Protein AF-A0A6B3ERH0-F1 (afdb_monomer_lite)

Foldseek 3Di:
DQADEFADDPDDDPVNLVVSLVVVLVHRAAAYAALDQWDDDPVGTDGGRNVSQVVSCVSRVDHHHYCYPPDVNVVCVVCVVVVHDD

Structure (mmCIF, N/CA/C/O backbone):
data_AF-A0A6B3ERH0-F1
#
_entry.id   AF-A0A6B3ERH0-F1
#
loop_
_atom_site.group_PDB
_atom_site.id
_atom_site.type_symbol
_atom_site.label_atom_id
_atom_site.label_alt_id
_atom_site.label_comp_id
_atom_site.label_asym_id
_atom_site.label_entity_id
_atom_site.label_seq_id
_atom_site.pdbx_PDB_ins_code
_atom_site.Cartn_x
_atom_site.Cartn_y
_atom_site.Cartn_z
_atom_site.occupancy
_atom_site.B_iso_or_equiv
_atom_site.auth_seq_id
_atom_site.auth_comp_id
_atom_site.auth_asym_id
_atom_site.auth_atom_id
_atom_site.pdbx_PDB_model_num
ATOM 1 N N . PRO A 1 1 ? -13.779 -11.826 -0.807 1.00 84.56 1 PRO A N 1
ATOM 2 C CA . PRO A 1 1 ? -12.671 -11.798 -1.791 1.00 84.56 1 PRO A CA 1
ATOM 3 C C . PRO A 1 1 ? -11.396 -12.250 -1.088 1.00 84.56 1 PRO A C 1
ATOM 5 O O . PRO A 1 1 ? -11.243 -11.941 0.091 1.00 84.56 1 PRO A O 1
ATOM 8 N N . ASP A 1 2 ? -10.512 -12.954 -1.791 1.00 95.56 2 ASP A N 1
ATOM 9 C CA . ASP A 1 2 ? -9.344 -13.584 -1.156 1.00 95.56 2 ASP A CA 1
ATOM 10 C C . ASP A 1 2 ? -8.139 -12.641 -1.043 1.00 95.56 2 ASP A C 1
ATOM 12 O O . ASP A 1 2 ? -7.234 -12.863 -0.239 1.00 95.56 2 ASP A O 1
ATOM 16 N N . PHE A 1 3 ? -8.137 -11.561 -1.830 1.00 97.56 3 PHE A N 1
ATOM 17 C CA . PHE A 1 3 ? -7.026 -10.621 -1.932 1.00 97.56 3 PHE A CA 1
ATOM 18 C C . PHE A 1 3 ? -7.496 -9.170 -1.969 1.00 97.56 3 PHE A C 1
ATOM 20 O O . PHE A 1 3 ? -8.562 -8.846 -2.500 1.00 97.56 3 PHE A O 1
ATOM 27 N N . VAL A 1 4 ? -6.633 -8.299 -1.457 1.00 98.19 4 VAL A N 1
ATOM 28 C CA . VAL A 1 4 ? -6.638 -6.856 -1.690 1.00 98.19 4 VAL A CA 1
ATOM 29 C C . VAL A 1 4 ? -5.306 -6.510 -2.344 1.00 98.19 4 VAL A C 1
ATOM 31 O O . VAL A 1 4 ? -4.250 -6.738 -1.755 1.00 98.19 4 VAL A O 1
ATOM 34 N N . VAL A 1 5 ? -5.362 -5.977 -3.566 1.00 97.19 5 VAL A N 1
ATOM 35 C CA . VAL A 1 5 ? -4.184 -5.550 -4.327 1.00 97.19 5 VAL A CA 1
ATOM 36 C C . VAL A 1 5 ? -4.169 -4.030 -4.376 1.00 97.19 5 VAL A C 1
ATOM 38 O O . VAL A 1 5 ? -5.066 -3.412 -4.949 1.00 97.19 5 VAL A O 1
ATOM 41 N N . LEU A 1 6 ? -3.157 -3.437 -3.754 1.00 96.88 6 LEU A N 1
ATOM 42 C CA . LEU A 1 6 ? -2.902 -2.007 -3.771 1.00 96.88 6 LEU A CA 1
ATOM 43 C C . LEU A 1 6 ? -1.902 -1.684 -4.882 1.00 96.88 6 LEU A C 1
ATOM 45 O O . LEU A 1 6 ? -0.783 -2.200 -4.882 1.00 96.88 6 LEU A O 1
ATOM 49 N N . GLY A 1 7 ? -2.306 -0.809 -5.794 1.00 94.12 7 GLY A N 1
ATOM 50 C CA . GLY A 1 7 ? -1.443 -0.250 -6.824 1.00 94.12 7 GLY A CA 1
ATOM 51 C C . GLY A 1 7 ? -1.559 1.264 -6.885 1.00 94.12 7 GLY A C 1
ATOM 52 O O . GLY A 1 7 ? -2.426 1.858 -6.243 1.00 94.12 7 GLY A O 1
ATOM 53 N N . GLU A 1 8 ? -0.682 1.873 -7.673 1.00 87.19 8 GLU A N 1
ATOM 54 C CA . GLU A 1 8 ? -0.652 3.318 -7.851 1.00 87.19 8 GLU A CA 1
ATOM 55 C C . GLU A 1 8 ? -1.920 3.818 -8.560 1.00 87.19 8 GLU A C 1
ATOM 57 O O . GLU A 1 8 ? -2.354 3.282 -9.581 1.00 87.19 8 GLU A O 1
ATOM 62 N N . THR A 1 9 ? -2.524 4.869 -8.012 1.00 82.94 9 THR A N 1
ATOM 63 C CA . THR A 1 9 ? -3.664 5.572 -8.604 1.00 82.94 9 THR A CA 1
ATO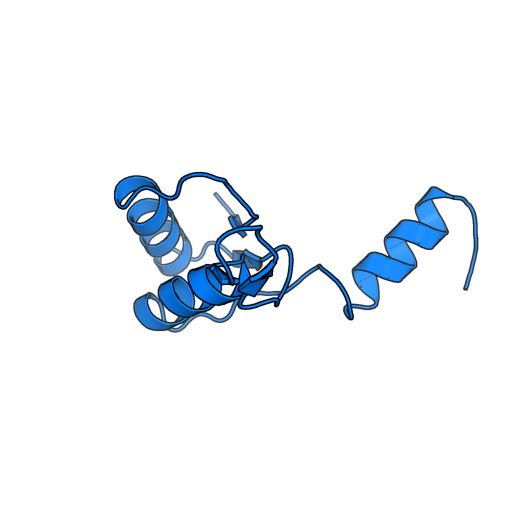M 64 C C . THR A 1 9 ? -3.490 7.068 -8.400 1.00 82.94 9 THR A C 1
ATOM 66 O O . THR A 1 9 ? -2.845 7.514 -7.454 1.00 82.94 9 THR A O 1
ATOM 69 N N . ARG A 1 10 ? -4.101 7.861 -9.283 1.00 76.56 10 ARG A N 1
ATOM 70 C CA . ARG A 1 10 ? -4.115 9.325 -9.168 1.00 76.56 10 ARG A CA 1
ATOM 71 C C . ARG A 1 10 ? -4.996 9.812 -8.021 1.00 76.56 10 ARG A C 1
ATOM 73 O O . ARG A 1 10 ? -4.796 10.915 -7.527 1.00 76.56 10 ARG A O 1
ATOM 80 N N . THR A 1 11 ? -5.981 9.011 -7.617 1.00 85.12 11 THR A N 1
ATOM 81 C CA . THR A 1 11 ? -6.956 9.385 -6.591 1.00 85.12 11 THR A CA 1
ATOM 82 C C . THR A 1 11 ? -7.213 8.220 -5.651 1.00 85.12 11 THR A C 1
ATOM 84 O O . THR A 1 11 ? -7.733 7.182 -6.067 1.00 85.12 11 THR A O 1
ATOM 87 N N . TYR A 1 12 ? -6.914 8.428 -4.372 1.00 85.31 12 TYR A N 1
ATOM 88 C CA . TYR A 1 12 ? -7.382 7.574 -3.289 1.00 85.31 12 TYR A CA 1
ATOM 89 C C . TYR A 1 12 ? -8.604 8.216 -2.644 1.00 85.31 12 TYR A C 1
ATOM 91 O O . TYR A 1 12 ? -8.590 9.405 -2.332 1.00 85.31 12 TYR A O 1
ATOM 99 N N . SER A 1 13 ? -9.654 7.428 -2.424 1.00 91.88 13 SER A N 1
ATOM 100 C CA . SER A 1 13 ? -10.806 7.863 -1.642 1.00 91.88 13 SER A CA 1
ATOM 101 C C . SER A 1 13 ? -10.781 7.216 -0.263 1.00 91.88 13 SER A C 1
ATOM 103 O O . SER A 1 13 ? -10.358 6.069 -0.093 1.00 91.88 13 SER A O 1
ATOM 105 N N . PHE A 1 14 ? -11.281 7.949 0.731 1.00 94.69 14 PHE A N 1
ATOM 106 C CA . PHE A 1 14 ? -11.465 7.420 2.080 1.00 94.69 14 PHE A CA 1
ATOM 107 C C . PHE A 1 14 ? -12.333 6.150 2.079 1.00 94.69 14 PHE A C 1
ATOM 109 O O . PHE A 1 14 ? -12.062 5.205 2.819 1.00 94.69 14 PHE A O 1
ATOM 116 N N . GLU A 1 15 ? -13.334 6.089 1.198 1.00 96.94 15 GLU A N 1
ATOM 117 C CA . GLU A 1 15 ? -14.195 4.921 1.018 1.00 96.94 15 GLU A CA 1
ATOM 118 C C . G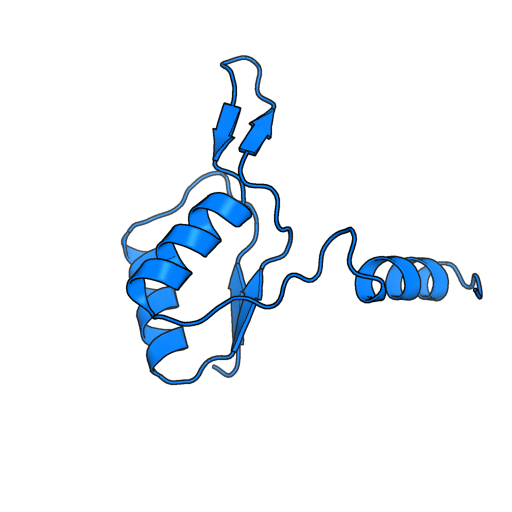LU A 1 15 ? -13.410 3.692 0.535 1.00 96.94 15 GLU A C 1
ATOM 120 O O . GLU A 1 15 ? -13.519 2.618 1.133 1.00 96.94 15 GLU A O 1
ATOM 125 N N . ALA A 1 16 ? -12.572 3.844 -0.497 1.00 95.44 16 ALA A N 1
ATOM 126 C CA . ALA A 1 16 ? -11.767 2.749 -1.033 1.00 95.44 16 ALA A CA 1
ATOM 127 C C . ALA A 1 16 ? -10.764 2.224 0.006 1.00 95.44 16 ALA A C 1
ATOM 129 O O . ALA A 1 16 ? -10.642 1.010 0.186 1.00 95.44 16 ALA A O 1
ATOM 130 N N . LEU A 1 17 ? -10.109 3.127 0.742 1.00 96.75 17 LEU A N 1
ATOM 131 C CA . LEU A 1 17 ? -9.190 2.769 1.827 1.00 96.75 17 LEU A CA 1
ATOM 132 C C . LEU A 1 17 ? -9.919 2.041 2.962 1.00 96.75 17 LEU A C 1
ATOM 134 O O . LEU A 1 17 ? -9.474 0.985 3.408 1.00 96.75 17 LEU A O 1
ATOM 138 N N . THR A 1 18 ? -11.079 2.546 3.384 1.00 98.19 18 THR A N 1
ATOM 139 C CA . THR A 1 18 ? -11.901 1.907 4.424 1.00 98.19 18 THR A CA 1
ATOM 140 C C . THR A 1 18 ? -12.346 0.509 4.001 1.00 98.19 18 THR A C 1
ATOM 142 O O . THR A 1 18 ? -12.308 -0.432 4.798 1.00 98.19 18 THR A O 1
ATOM 145 N N . ARG A 1 19 ? -12.746 0.344 2.735 1.00 97.94 19 ARG A N 1
ATOM 146 C CA . ARG A 1 19 ? -13.102 -0.962 2.177 1.00 97.94 19 ARG A CA 1
ATOM 147 C C . ARG A 1 19 ? -11.905 -1.910 2.188 1.00 97.94 19 ARG A C 1
ATOM 149 O O . ARG A 1 19 ? -12.059 -3.042 2.637 1.00 97.94 19 ARG A O 1
ATOM 156 N N . ALA A 1 20 ? -10.731 -1.458 1.748 1.00 98.00 20 ALA A N 1
ATOM 157 C CA . ALA A 1 20 ? -9.505 -2.255 1.772 1.00 98.00 20 ALA A CA 1
ATOM 158 C C . ALA A 1 20 ? -9.159 -2.726 3.195 1.00 98.00 20 ALA A C 1
ATOM 160 O O . ALA A 1 20 ? -8.978 -3.923 3.410 1.00 98.00 20 ALA A O 1
ATOM 161 N N . ILE A 1 21 ? -9.172 -1.817 4.176 1.00 98.56 21 ILE A N 1
ATOM 162 C CA . ILE A 1 21 ? -8.908 -2.116 5.595 1.00 98.56 21 ILE A CA 1
ATOM 163 C C . ILE A 1 21 ? -9.867 -3.190 6.124 1.00 98.56 21 ILE A C 1
ATOM 165 O O . ILE A 1 21 ? -9.432 -4.172 6.723 1.00 98.56 21 ILE A O 1
ATOM 169 N N . ARG A 1 22 ? -11.175 -3.045 5.872 1.00 98.62 22 ARG A N 1
ATOM 170 C CA . ARG A 1 22 ? -12.185 -4.022 6.317 1.00 98.62 22 ARG A CA 1
ATOM 171 C C . ARG A 1 22 ? -11.985 -5.390 5.676 1.00 98.62 22 ARG A C 1
ATOM 173 O O . ARG A 1 22 ? -12.088 -6.400 6.362 1.00 98.62 22 ARG A O 1
ATOM 180 N N . LEU A 1 23 ? -11.686 -5.432 4.379 1.00 98.75 23 LEU A N 1
ATOM 181 C CA . LEU A 1 23 ? -11.4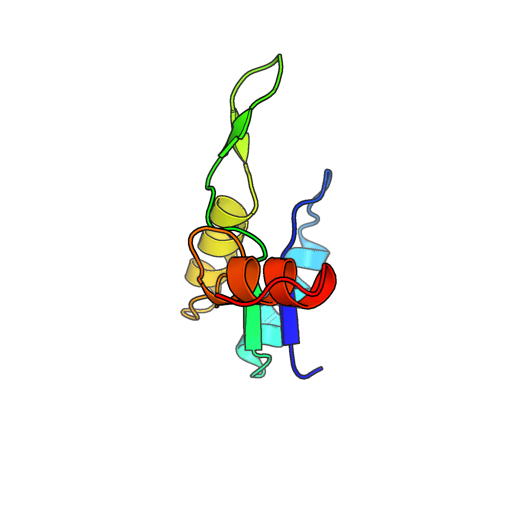28 -6.690 3.679 1.00 98.75 23 LEU A CA 1
ATOM 182 C C . LEU A 1 23 ? -10.185 -7.400 4.230 1.00 98.75 23 LEU A C 1
ATOM 184 O O . LEU A 1 23 ? -10.232 -8.609 4.441 1.00 98.75 23 LEU A O 1
ATOM 188 N N . ILE A 1 24 ? -9.115 -6.656 4.516 1.00 98.69 24 ILE A N 1
ATOM 189 C CA . ILE A 1 24 ? -7.885 -7.196 5.112 1.00 98.69 24 ILE A CA 1
ATOM 190 C C . ILE A 1 24 ? -8.150 -7.732 6.524 1.00 98.69 24 ILE A C 1
ATOM 192 O O . ILE A 1 24 ? -7.754 -8.852 6.840 1.00 98.69 24 ILE A O 1
ATOM 196 N N . ASN A 1 25 ? -8.883 -6.988 7.357 1.00 98.56 25 ASN A N 1
ATOM 197 C CA . ASN A 1 25 ? -9.265 -7.451 8.696 1.00 98.56 25 ASN A CA 1
ATOM 198 C C . ASN A 1 25 ? -10.161 -8.700 8.652 1.00 98.56 25 ASN A C 1
ATOM 200 O O . ASN A 1 25 ? -10.068 -9.547 9.536 1.00 98.56 25 ASN A O 1
ATOM 204 N N . ASN A 1 26 ? -10.964 -8.853 7.595 1.00 98.50 26 ASN A N 1
ATOM 205 C CA . ASN A 1 26 ? -11.776 -10.046 7.341 1.00 98.50 26 ASN A CA 1
ATOM 206 C C . ASN A 1 26 ? -10.985 -11.212 6.714 1.00 98.50 26 ASN A C 1
ATOM 208 O O . ASN A 1 26 ? -11.586 -12.206 6.309 1.00 98.50 26 ASN A O 1
ATOM 212 N N . GLY A 1 27 ? -9.657 -11.111 6.619 1.00 98.06 27 GLY A N 1
ATOM 213 C CA . GLY A 1 27 ? -8.779 -12.204 6.198 1.00 98.06 27 GLY A CA 1
ATOM 214 C C . GLY A 1 27 ? -8.315 -12.157 4.743 1.00 98.06 27 GLY A C 1
ATOM 215 O O . GLY A 1 27 ? -7.594 -13.060 4.322 1.00 98.06 27 GLY A O 1
ATOM 216 N N . ALA A 1 28 ? -8.668 -11.124 3.968 1.00 98.62 28 ALA A N 1
ATOM 217 C CA . ALA A 1 28 ? -8.119 -10.972 2.623 1.00 98.62 28 ALA A CA 1
ATOM 218 C C . ALA A 1 28 ? -6.600 -10.739 2.682 1.00 98.62 28 ALA A C 1
ATOM 220 O O . ALA A 1 28 ? -6.103 -9.923 3.464 1.00 98.62 28 ALA A O 1
ATOM 221 N N . ARG A 1 29 ? -5.849 -11.427 1.818 1.00 98.31 29 ARG A N 1
ATOM 222 C CA . ARG A 1 29 ? -4.393 -11.275 1.725 1.00 98.31 29 ARG A CA 1
ATOM 223 C C . ARG A 1 29 ? -4.041 -9.909 1.143 1.00 98.31 29 ARG A C 1
ATOM 225 O O . ARG A 1 29 ? -4.544 -9.537 0.082 1.00 98.31 29 ARG A O 1
ATOM 232 N N . PHE A 1 30 ? -3.152 -9.190 1.819 1.00 98.44 30 PHE A N 1
ATOM 233 C CA . PHE A 1 30 ? -2.735 -7.850 1.423 1.00 98.44 30 PHE A CA 1
ATOM 234 C C . PHE A 1 30 ? -1.504 -7.899 0.509 1.00 98.44 30 PHE A C 1
ATOM 236 O O . PHE A 1 30 ? -0.460 -8.436 0.880 1.00 98.44 30 PHE A O 1
ATOM 243 N N . ILE A 1 31 ? -1.630 -7.350 -0.697 1.00 97.94 31 ILE A N 1
ATOM 244 C CA . ILE A 1 31 ? -0.575 -7.277 -1.710 1.00 97.94 31 ILE A CA 1
ATOM 245 C C . ILE A 1 31 ? -0.393 -5.819 -2.125 1.00 97.94 31 ILE A C 1
ATOM 247 O O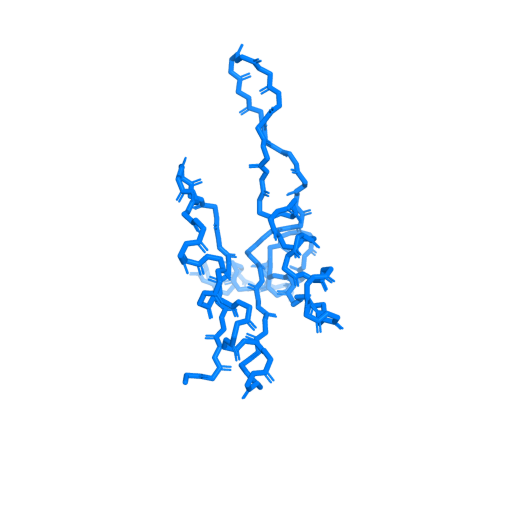 . ILE A 1 31 ? -1.377 -5.111 -2.334 1.00 97.94 31 ILE A O 1
ATOM 251 N N . ALA A 1 32 ? 0.854 -5.393 -2.311 1.00 97.00 32 ALA A N 1
ATOM 252 C CA . ALA A 1 32 ? 1.188 -4.082 -2.859 1.00 97.00 32 ALA A CA 1
ATOM 253 C C . ALA A 1 32 ? 2.109 -4.219 -4.082 1.00 97.00 32 ALA A C 1
ATOM 255 O O . ALA A 1 32 ? 3.007 -5.066 -4.118 1.00 97.00 32 ALA A O 1
ATOM 256 N N . THR A 1 33 ? 1.890 -3.406 -5.115 1.00 95.31 33 THR A N 1
ATOM 257 C CA . THR A 1 33 ? 2.618 -3.548 -6.389 1.00 95.31 33 THR A CA 1
ATOM 258 C C . THR A 1 33 ? 4.070 -3.101 -6.313 1.00 95.31 33 THR A C 1
ATOM 260 O O . THR A 1 33 ? 4.893 -3.652 -7.033 1.00 95.31 33 THR A O 1
ATOM 263 N N . ASN A 1 34 ? 4.413 -2.141 -5.455 1.00 93.94 34 ASN A N 1
ATOM 264 C CA . ASN A 1 34 ? 5.779 -1.648 -5.275 1.00 93.94 34 ASN A CA 1
ATOM 265 C C . ASN A 1 34 ? 5.977 -1.050 -3.868 1.00 93.94 34 ASN A C 1
ATOM 267 O O . ASN A 1 34 ? 5.009 -0.552 -3.287 1.00 93.94 34 ASN A O 1
ATOM 271 N N . PRO A 1 35 ? 7.205 -1.108 -3.320 1.00 94.31 35 PRO A N 1
ATOM 272 C CA . PRO A 1 35 ? 7.509 -0.634 -1.969 1.00 94.31 35 PRO A CA 1
ATOM 273 C C . PRO A 1 35 ? 7.861 0.859 -1.888 1.00 94.31 35 PRO A C 1
ATOM 275 O O . PRO A 1 35 ? 8.133 1.353 -0.798 1.00 94.31 35 PRO A O 1
ATOM 278 N N . ASP A 1 36 ? 7.891 1.581 -3.011 1.00 94.44 36 ASP A N 1
ATOM 279 C CA . ASP A 1 36 ? 8.342 2.974 -3.032 1.00 94.44 36 ASP A CA 1
ATOM 280 C C . ASP A 1 36 ? 7.396 3.869 -2.230 1.00 94.44 36 ASP A C 1
ATOM 282 O O . ASP A 1 36 ? 6.181 3.872 -2.441 1.00 94.44 36 ASP A O 1
ATOM 286 N N . ASN A 1 37 ? 7.956 4.657 -1.314 1.00 94.31 37 ASN A N 1
ATOM 287 C CA . ASN A 1 37 ? 7.171 5.572 -0.488 1.00 94.31 37 ASN A CA 1
ATOM 288 C C . ASN A 1 37 ? 6.779 6.835 -1.256 1.00 94.31 37 ASN A C 1
ATOM 290 O O . ASN A 1 37 ? 5.699 7.385 -1.032 1.00 94.31 37 ASN A O 1
ATOM 294 N N . THR A 1 38 ? 7.627 7.286 -2.177 1.00 94.56 38 THR A N 1
ATOM 295 C CA . THR A 1 38 ? 7.389 8.489 -2.971 1.00 94.56 38 THR A CA 1
ATOM 296 C C . THR A 1 38 ? 7.691 8.269 -4.447 1.00 94.56 38 THR A C 1
ATOM 298 O O . THR A 1 38 ? 8.521 7.437 -4.808 1.00 94.56 38 THR A O 1
ATOM 301 N N . GLY A 1 39 ? 7.005 9.031 -5.297 1.00 91.00 39 GLY A N 1
ATOM 302 C CA . GLY A 1 39 ? 7.253 9.134 -6.732 1.00 91.00 39 GLY A CA 1
ATOM 303 C C . GLY A 1 39 ? 7.629 10.567 -7.130 1.00 91.00 39 GLY A C 1
ATOM 304 O O . GLY A 1 39 ? 7.254 11.517 -6.434 1.00 91.00 39 GLY A O 1
ATOM 305 N N . PRO A 1 40 ? 8.380 10.760 -8.227 1.00 91.62 40 PRO A N 1
ATOM 306 C CA . PRO A 1 40 ? 8.746 12.089 -8.704 1.00 91.62 40 PRO A CA 1
ATOM 307 C C . PRO A 1 40 ? 7.574 12.789 -9.413 1.00 91.62 40 PRO A C 1
ATOM 309 O O . PRO A 1 40 ? 6.823 12.164 -10.158 1.00 91.62 40 PRO A O 1
ATOM 312 N N . SER A 1 41 ? 7.458 14.109 -9.246 1.00 91.56 41 SER A N 1
ATOM 313 C CA . SER A 1 41 ? 6.589 14.968 -10.063 1.00 91.56 41 SER A CA 1
ATOM 314 C C . SER A 1 41 ? 7.203 16.361 -10.252 1.00 91.56 41 SER A C 1
ATOM 316 O O . SER A 1 41 ? 8.095 16.735 -9.484 1.00 91.56 41 SER A O 1
ATOM 318 N N . PRO A 1 42 ? 6.724 17.167 -11.221 1.00 94.44 42 PRO A N 1
ATOM 319 C CA . PRO A 1 42 ? 7.216 18.533 -11.412 1.00 94.44 42 PRO A CA 1
ATOM 320 C C . PRO A 1 42 ? 7.024 19.442 -10.187 1.00 94.44 42 PRO A C 1
ATOM 322 O O . PRO A 1 42 ? 7.746 20.422 -10.035 1.00 94.44 42 PRO A O 1
ATOM 325 N N . GLN A 1 43 ? 6.065 19.126 -9.313 1.00 94.06 43 GLN A N 1
ATOM 326 C CA . GLN A 1 43 ? 5.753 19.884 -8.098 1.00 94.06 43 GLN A CA 1
ATOM 327 C C . GLN A 1 43 ? 6.445 19.323 -6.843 1.00 94.06 43 GLN A C 1
ATOM 329 O O . GLN A 1 43 ? 6.221 19.828 -5.745 1.00 94.06 43 GLN A O 1
ATOM 334 N N . GLY A 1 44 ? 7.283 18.290 -6.985 1.00 93.31 44 GLY A N 1
ATOM 335 C CA . GLY A 1 44 ? 7.956 17.610 -5.878 1.00 93.31 44 GLY A CA 1
ATOM 336 C C . GLY A 1 44 ? 7.474 16.173 -5.673 1.00 93.31 44 GLY A C 1
ATOM 337 O O . GLY A 1 44 ? 6.905 15.552 -6.571 1.00 93.31 44 GLY A O 1
ATOM 338 N N . ALA A 1 45 ? 7.750 15.613 -4.497 1.00 94.12 45 ALA A N 1
ATOM 339 C CA . ALA A 1 45 ? 7.435 14.220 -4.193 1.00 94.12 45 ALA A CA 1
ATOM 340 C C . ALA A 1 45 ? 5.920 13.988 -4.062 1.00 94.12 45 ALA A C 1
ATOM 342 O O . ALA A 1 45 ? 5.234 14.702 -3.331 1.00 94.12 45 ALA A O 1
ATOM 343 N N . LEU A 1 46 ? 5.420 12.944 -4.722 1.00 91.62 46 LEU A N 1
ATOM 344 C CA . LEU A 1 46 ? 4.064 12.425 -4.542 1.00 91.62 46 LEU A CA 1
ATOM 345 C C . LEU A 1 46 ? 4.098 11.171 -3.669 1.00 91.62 46 LEU A C 1
ATOM 347 O O . LEU A 1 46 ? 5.066 10.415 -3.755 1.00 91.62 46 LEU A O 1
ATOM 351 N N . PRO A 1 47 ? 3.065 10.902 -2.855 1.00 91.94 47 PRO A N 1
ATOM 352 C CA . PRO A 1 47 ? 2.948 9.615 -2.185 1.00 91.94 47 PRO A CA 1
ATOM 353 C C . PRO A 1 47 ? 2.786 8.505 -3.228 1.00 91.94 47 PRO A C 1
ATOM 355 O O . PRO A 1 47 ? 1.889 8.559 -4.068 1.00 91.94 47 PRO A O 1
ATOM 358 N N . ALA A 1 48 ? 3.640 7.490 -3.148 1.00 93.38 48 ALA A N 1
ATOM 359 C CA . ALA A 1 48 ? 3.538 6.284 -3.959 1.00 93.38 48 ALA A CA 1
ATOM 360 C C . ALA A 1 48 ? 2.903 5.137 -3.150 1.00 93.38 48 ALA A C 1
ATOM 362 O O . ALA A 1 48 ? 2.522 5.296 -1.983 1.00 93.38 48 ALA A O 1
ATOM 363 N N . THR A 1 49 ? 2.763 3.973 -3.783 1.00 95.38 49 THR A N 1
ATOM 364 C CA . THR A 1 49 ? 2.100 2.781 -3.231 1.00 95.38 49 THR A CA 1
ATOM 365 C C . THR A 1 49 ? 2.587 2.409 -1.830 1.00 95.38 49 THR A C 1
ATOM 367 O O . THR A 1 49 ? 1.760 2.079 -0.982 1.00 95.38 49 THR A O 1
ATOM 370 N N . GLY A 1 50 ? 3.889 2.512 -1.546 1.00 95.44 50 GLY A N 1
ATOM 371 C CA . GLY A 1 50 ? 4.470 2.197 -0.238 1.00 95.44 50 GLY A CA 1
ATOM 372 C C . GLY A 1 50 ? 3.926 3.073 0.893 1.00 95.44 50 GLY A C 1
ATOM 373 O O . GLY A 1 50 ? 3.596 2.560 1.961 1.00 95.44 50 GLY A O 1
ATOM 374 N N . SER A 1 51 ? 3.702 4.368 0.641 1.00 95.88 51 SER A N 1
ATOM 375 C CA . SER A 1 51 ? 3.120 5.278 1.642 1.00 95.88 51 SER A CA 1
ATOM 376 C C . SER A 1 51 ? 1.676 4.911 1.982 1.00 95.88 51 SER A C 1
ATOM 378 O O . SER A 1 51 ? 1.278 4.915 3.148 1.00 95.88 51 SER A O 1
ATOM 380 N N . VAL A 1 52 ? 0.878 4.559 0.972 1.00 96.19 52 VAL A N 1
ATOM 381 C CA . VAL A 1 52 ? -0.513 4.133 1.191 1.00 96.19 52 VAL A CA 1
ATOM 382 C C . VAL A 1 52 ? -0.563 2.750 1.833 1.00 96.19 52 VAL A C 1
ATOM 384 O O . VAL A 1 52 ? -1.410 2.495 2.691 1.00 96.19 52 VAL A O 1
ATOM 387 N N . ALA A 1 53 ? 0.379 1.875 1.483 1.00 97.31 53 ALA A N 1
ATOM 388 C CA . ALA A 1 53 ? 0.516 0.582 2.124 1.00 97.31 53 ALA A CA 1
ATOM 389 C C . ALA A 1 53 ? 0.812 0.739 3.618 1.00 97.31 53 ALA A C 1
ATOM 391 O O . ALA A 1 53 ? 0.128 0.120 4.425 1.00 97.31 53 ALA A O 1
ATOM 392 N N . ALA A 1 54 ? 1.727 1.637 3.992 1.00 97.75 54 ALA A N 1
ATOM 393 C CA . ALA A 1 54 ? 2.046 1.929 5.388 1.00 97.75 54 ALA A CA 1
ATOM 394 C C . ALA A 1 54 ? 0.827 2.424 6.187 1.00 97.75 54 ALA A C 1
ATOM 396 O O . ALA A 1 54 ? 0.634 2.013 7.333 1.00 97.75 54 ALA A O 1
ATOM 397 N N . LEU A 1 55 ? -0.036 3.251 5.583 1.00 97.12 55 LEU A N 1
ATOM 398 C CA . LEU A 1 55 ? -1.305 3.669 6.192 1.00 97.12 55 LEU A CA 1
ATOM 399 C C . LEU A 1 55 ? -2.195 2.460 6.505 1.00 97.12 55 LEU A C 1
ATOM 401 O O . LEU A 1 55 ? -2.684 2.319 7.628 1.00 97.12 55 LEU A O 1
ATOM 405 N N . ILE A 1 56 ? -2.394 1.576 5.525 1.00 98.12 56 ILE A N 1
ATOM 406 C CA . ILE A 1 56 ? -3.240 0.385 5.677 1.00 98.12 56 ILE A CA 1
ATOM 407 C C . ILE A 1 56 ? -2.623 -0.591 6.684 1.00 98.12 56 ILE A C 1
ATOM 409 O O . ILE A 1 56 ? -3.336 -1.095 7.556 1.00 98.12 56 ILE A O 1
ATOM 413 N N . THR A 1 57 ? -1.308 -0.812 6.628 1.00 98.50 57 THR A N 1
ATOM 414 C CA . THR A 1 57 ? -0.559 -1.603 7.611 1.00 98.50 57 THR A CA 1
ATOM 415 C C . THR A 1 57 ? -0.801 -1.065 9.011 1.00 98.50 57 THR A C 1
ATOM 417 O O . THR A 1 57 ? -1.144 -1.826 9.913 1.00 98.50 57 THR A O 1
ATOM 420 N N . LYS A 1 58 ? -0.701 0.254 9.213 1.00 98.56 58 LYS A N 1
ATOM 421 C CA . LYS A 1 58 ? -0.892 0.849 10.538 1.00 98.56 58 LYS A CA 1
ATOM 422 C C . LYS A 1 58 ? -2.322 0.688 11.056 1.00 98.56 58 LYS A C 1
ATOM 424 O O . LYS A 1 58 ? -2.505 0.500 12.256 1.00 98.56 58 LYS A O 1
ATOM 429 N N . ALA A 1 59 ? -3.315 0.732 10.170 1.00 98.38 59 ALA A N 1
ATOM 430 C CA . ALA A 1 59 ? -4.723 0.558 10.521 1.00 98.38 59 ALA A CA 1
ATOM 431 C C . ALA A 1 59 ? -5.127 -0.907 10.783 1.00 98.38 59 ALA A C 1
ATOM 433 O O . ALA A 1 59 ? -6.087 -1.153 11.509 1.00 98.38 59 ALA A O 1
ATOM 434 N N . THR A 1 60 ? -4.430 -1.875 10.181 1.00 98.50 60 THR A N 1
ATOM 435 C CA . THR A 1 60 ? -4.805 -3.306 10.209 1.00 98.50 60 THR A CA 1
ATOM 436 C C . THR A 1 60 ? -3.852 -4.179 11.032 1.00 98.50 60 THR A C 1
ATOM 438 O O . THR A 1 60 ? -4.212 -5.285 11.432 1.00 98.50 60 THR A O 1
ATOM 441 N N . GLY A 1 61 ? -2.618 -3.723 11.260 1.00 98.50 61 GLY A N 1
ATOM 442 C CA . GLY A 1 61 ? -1.524 -4.537 11.792 1.00 98.50 61 GLY A CA 1
ATOM 443 C C . GLY A 1 61 ? -1.054 -5.643 10.837 1.00 98.50 61 GLY A C 1
ATOM 444 O O . GLY A 1 61 ? -0.410 -6.592 11.284 1.00 98.50 61 GLY A O 1
ATOM 445 N N . LYS A 1 62 ? -1.416 -5.579 9.547 1.00 98.38 62 LYS A N 1
ATOM 446 C CA . LYS A 1 62 ? -1.068 -6.583 8.533 1.00 98.38 62 LYS A CA 1
ATOM 447 C C . LYS A 1 62 ? -0.106 -5.989 7.513 1.00 98.38 62 LYS A C 1
ATOM 449 O O . LYS A 1 62 ? -0.432 -5.007 6.857 1.00 98.38 62 LYS A O 1
ATOM 454 N N . GLU A 1 63 ? 1.050 -6.622 7.357 1.00 97.94 63 GLU A N 1
ATOM 455 C CA . GLU A 1 63 ? 2.037 -6.226 6.354 1.00 97.94 63 GLU A CA 1
ATOM 456 C C . GLU A 1 63 ? 1.634 -6.708 4.950 1.00 97.94 63 GLU A C 1
ATOM 458 O O . GLU A 1 63 ? 1.149 -7.838 4.805 1.00 97.94 63 GLU A O 1
ATOM 463 N N . PRO A 1 64 ? 1.835 -5.892 3.901 1.00 97.56 64 PRO A N 1
ATOM 464 C CA . PRO A 1 64 ? 1.625 -6.317 2.527 1.00 97.56 64 PRO A CA 1
ATOM 465 C C . PRO A 1 64 ? 2.741 -7.249 2.053 1.00 97.56 64 PRO A C 1
ATOM 467 O O . PRO A 1 64 ? 3.904 -7.133 2.439 1.00 97.56 64 PRO A O 1
ATOM 470 N N . TYR A 1 65 ? 2.413 -8.105 1.092 1.00 96.56 65 TYR A N 1
ATOM 471 C CA . TYR A 1 65 ? 3.416 -8.720 0.232 1.00 96.56 65 TYR A CA 1
ATOM 472 C C . TYR A 1 65 ? 3.695 -7.816 -0.977 1.00 96.56 65 TYR A C 1
ATOM 474 O O . TYR A 1 65 ? 2.808 -7.592 -1.805 1.00 96.56 65 TYR A O 1
ATOM 482 N N . PHE A 1 66 ? 4.922 -7.302 -1.094 1.00 95.38 66 PHE A N 1
ATOM 483 C CA . PHE A 1 66 ? 5.334 -6.468 -2.225 1.00 95.38 66 PHE A CA 1
ATOM 484 C C . PHE A 1 66 ? 5.769 -7.317 -3.423 1.00 95.38 66 PHE A C 1
ATOM 486 O O . PHE A 1 66 ? 6.707 -8.105 -3.311 1.00 95.38 66 PHE A O 1
ATOM 493 N N . ILE A 1 67 ? 5.120 -7.144 -4.580 1.00 92.62 67 ILE A N 1
ATOM 494 C CA . ILE A 1 67 ? 5.442 -7.907 -5.806 1.00 92.62 67 ILE A CA 1
ATOM 495 C C . ILE A 1 67 ? 6.525 -7.229 -6.652 1.00 92.62 67 ILE A C 1
ATOM 497 O O . ILE A 1 67 ? 7.273 -7.922 -7.333 1.00 92.62 67 ILE A O 1
ATOM 501 N N . GLY A 1 68 ? 6.610 -5.899 -6.637 1.00 88.38 68 GLY A N 1
ATOM 502 C CA . GLY A 1 68 ? 7.530 -5.137 -7.479 1.00 88.38 68 GLY A CA 1
ATOM 503 C C . GLY A 1 68 ? 9.006 -5.323 -7.131 1.00 88.38 68 GLY A C 1
ATOM 504 O O . GLY A 1 68 ? 9.365 -5.975 -6.151 1.00 88.38 68 GLY A O 1
ATOM 505 N N . LYS A 1 69 ? 9.889 -4.708 -7.926 1.00 85.50 69 LYS A N 1
ATOM 506 C CA . LYS A 1 69 ? 11.335 -4.680 -7.649 1.00 85.50 69 LYS A CA 1
ATOM 507 C C . LYS A 1 69 ? 11.610 -4.228 -6.200 1.00 85.50 69 LYS A C 1
ATOM 509 O O . LYS A 1 69 ? 10.915 -3.338 -5.713 1.00 85.50 69 LYS A O 1
ATOM 514 N N . PRO A 1 70 ? 12.633 -4.792 -5.533 1.00 84.56 70 PRO A N 1
ATOM 515 C CA . PRO A 1 70 ? 13.612 -5.769 -6.030 1.00 84.56 70 PRO A CA 1
ATOM 516 C C . PRO A 1 70 ? 13.159 -7.245 -5.947 1.00 84.56 70 PRO A C 1
ATOM 518 O O . PRO A 1 70 ? 14.003 -8.136 -5.982 1.00 84.56 70 PRO A O 1
ATOM 521 N N . ASN A 1 71 ? 11.857 -7.542 -5.830 1.00 85.88 71 ASN A N 1
ATOM 522 C CA . ASN A 1 71 ? 11.372 -8.914 -5.664 1.00 85.88 71 ASN A CA 1
ATOM 523 C C . ASN A 1 71 ? 11.775 -9.824 -6.855 1.00 85.88 71 ASN A C 1
ATOM 525 O O . ASN A 1 71 ? 11.403 -9.537 -8.002 1.00 85.88 71 ASN A O 1
ATOM 529 N N . PRO A 1 72 ? 12.474 -10.954 -6.607 1.00 86.12 72 PRO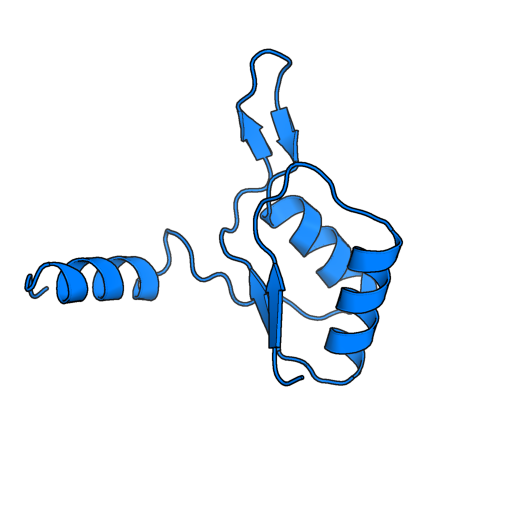 A N 1
ATOM 530 C CA . PRO A 1 72 ? 12.868 -11.905 -7.648 1.00 86.12 72 PRO A CA 1
ATOM 531 C C . PRO A 1 72 ? 11.695 -12.458 -8.462 1.00 86.12 72 PRO A C 1
ATOM 533 O O . PRO A 1 72 ? 11.868 -12.800 -9.632 1.00 86.12 72 PRO A O 1
ATOM 536 N N . LEU A 1 73 ? 10.496 -12.524 -7.873 1.00 87.56 73 LEU A N 1
ATOM 537 C CA . LEU A 1 73 ? 9.283 -12.951 -8.564 1.00 87.56 73 LEU A CA 1
ATOM 538 C C . LEU A 1 73 ? 9.004 -12.072 -9.787 1.00 87.56 73 LEU A C 1
ATOM 540 O O . LEU A 1 73 ? 8.713 -12.617 -10.850 1.00 87.56 73 LEU A O 1
ATOM 544 N N . MET A 1 74 ? 9.131 -10.745 -9.666 1.00 87.31 74 MET A N 1
ATOM 545 C CA . MET A 1 74 ? 8.912 -9.824 -10.785 1.00 87.31 74 MET A CA 1
ATOM 546 C C . MET A 1 74 ? 9.928 -10.065 -11.903 1.00 87.31 74 MET A C 1
ATOM 548 O O . MET A 1 74 ? 9.539 -10.213 -13.059 1.00 87.31 74 MET A O 1
ATOM 552 N N . MET A 1 75 ? 11.216 -10.161 -11.557 1.00 88.44 75 MET A N 1
ATOM 553 C CA . MET A 1 75 ? 12.287 -10.369 -12.539 1.00 88.44 75 MET A CA 1
ATOM 554 C C . MET A 1 75 ? 12.144 -11.711 -13.262 1.00 88.44 75 MET A C 1
ATOM 556 O O . MET A 1 75 ? 12.168 -11.751 -14.490 1.00 88.44 75 MET A O 1
ATOM 560 N N . ARG A 1 76 ? 11.911 -12.801 -12.520 1.00 88.81 76 ARG A N 1
ATOM 561 C CA . ARG A 1 76 ? 11.716 -14.142 -13.093 1.00 88.81 76 ARG A CA 1
ATOM 562 C C . ARG A 1 76 ? 10.476 -14.212 -13.980 1.00 88.81 76 ARG A C 1
ATOM 564 O O . ARG A 1 76 ? 10.516 -14.827 -15.039 1.00 88.81 76 ARG A O 1
ATOM 571 N N . THR A 1 77 ? 9.384 -13.568 -13.568 1.00 88.75 77 THR A N 1
ATOM 572 C CA . THR A 1 77 ? 8.162 -13.499 -14.384 1.00 88.75 77 THR A CA 1
ATOM 573 C C . THR A 1 77 ? 8.420 -12.7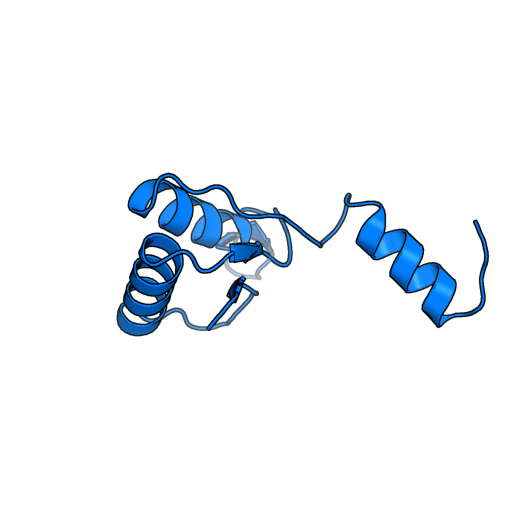40 -15.686 1.00 88.75 77 THR A C 1
ATOM 575 O O . THR A 1 77 ? 7.979 -13.189 -16.739 1.00 88.75 77 THR A O 1
ATOM 578 N N . GLY A 1 78 ? 9.188 -11.644 -15.633 1.00 87.75 78 GLY A N 1
ATOM 579 C CA . GLY A 1 78 ? 9.605 -10.892 -16.818 1.00 87.75 78 GLY A CA 1
ATOM 580 C C . GLY A 1 78 ? 10.473 -11.708 -17.781 1.00 87.75 78 GLY A C 1
ATOM 581 O O . GLY A 1 78 ? 10.183 -11.731 -18.972 1.00 87.75 78 GLY A O 1
ATOM 582 N N . LEU A 1 79 ? 11.485 -12.419 -17.271 1.00 90.88 79 LEU A N 1
ATOM 583 C CA . LEU A 1 79 ? 12.344 -13.300 -18.077 1.00 90.88 79 LEU A CA 1
ATOM 584 C C . LEU A 1 79 ? 11.536 -14.410 -18.761 1.00 90.88 79 LEU A C 1
ATOM 586 O O . LEU A 1 79 ? 11.617 -14.572 -19.977 1.00 90.88 79 LEU A O 1
ATOM 590 N N . ASN A 1 80 ? 10.676 -15.097 -18.005 1.00 90.75 80 ASN A N 1
ATOM 591 C CA . ASN A 1 80 ? 9.811 -16.143 -18.549 1.00 90.75 80 ASN A CA 1
ATOM 592 C C . ASN A 1 80 ? 8.877 -15.613 -19.649 1.00 90.75 80 ASN A C 1
ATOM 594 O O . ASN A 1 80 ? 8.648 -16.304 -20.638 1.00 90.75 80 ASN A O 1
ATOM 598 N N . ALA A 1 81 ? 8.351 -14.391 -19.500 1.00 91.06 81 ALA A N 1
ATOM 599 C CA . ALA A 1 81 ? 7.448 -13.789 -20.481 1.00 91.06 81 ALA A CA 1
ATOM 600 C C . ALA A 1 81 ? 8.120 -13.514 -21.838 1.00 91.06 81 ALA A C 1
ATOM 602 O O . ALA A 1 81 ? 7.443 -13.534 -22.862 1.00 91.06 81 ALA A O 1
ATOM 603 N N . ILE A 1 82 ? 9.438 -13.289 -21.854 1.00 93.75 82 ILE A N 1
ATOM 604 C CA . ILE A 1 82 ? 10.223 -13.093 -23.084 1.00 93.75 82 ILE A CA 1
ATOM 605 C C . ILE A 1 82 ? 10.936 -14.372 -23.552 1.00 93.75 82 ILE A C 1
ATOM 607 O O . ILE A 1 82 ? 11.763 -14.312 -24.458 1.00 93.75 82 ILE A O 1
ATOM 611 N N . GLY A 1 83 ? 10.652 -15.522 -22.929 1.00 89.19 83 GLY A N 1
ATOM 612 C CA . GLY A 1 83 ? 11.324 -16.790 -23.231 1.00 89.19 83 GLY A CA 1
ATOM 613 C C . GLY A 1 83 ? 12.808 -16.822 -22.845 1.00 89.19 83 GLY A C 1
ATOM 614 O O . GLY A 1 83 ? 13.546 -17.676 -23.328 1.00 89.19 83 GLY A O 1
ATOM 615 N N . ALA A 1 84 ? 13.258 -15.897 -21.995 1.00 84.25 84 ALA A N 1
ATOM 616 C CA . ALA A 1 84 ? 14.598 -15.911 -21.431 1.00 84.25 84 ALA A CA 1
ATOM 617 C C . ALA A 1 84 ? 14.617 -16.774 -20.163 1.00 84.25 84 ALA A C 1
ATOM 619 O O . ALA A 1 84 ? 13.698 -16.732 -19.344 1.00 84.25 84 ALA A O 1
ATOM 620 N N . HIS A 1 85 ? 15.685 -17.542 -19.981 1.00 73.56 85 HIS A N 1
ATOM 621 C CA . HIS A 1 85 ? 15.914 -18.336 -18.779 1.00 73.56 85 HIS A CA 1
ATOM 622 C C . HIS A 1 85 ? 17.069 -17.715 -17.988 1.00 73.56 85 HIS A C 1
ATOM 624 O O . HIS A 1 85 ? 18.060 -17.291 -18.580 1.00 73.56 85 HIS A O 1
ATOM 630 N N . SER A 1 86 ? 16.915 -17.622 -16.666 1.00 59.81 86 SER A N 1
ATOM 631 C CA . SER A 1 86 ? 18.005 -17.328 -15.725 1.00 59.81 86 SER A CA 1
ATOM 632 C C . SER A 1 86 ? 18.682 -18.613 -15.288 1.00 59.81 86 SER A C 1
ATOM 634 O O . SER A 1 86 ? 17.909 -19.529 -14.918 1.00 59.81 86 SER A O 1
#

Radius of gyration: 14.64 Å; chains: 1; bounding box: 32×38×35 Å

Sequence (86 aa):
PDFVVLGETRTYSFEALTRAIRLINNGARFIATNPDNTGPSPQGALPATGSVAALITKATGKEPYFIGKPNPLMMRTGLNAIGAHS

Secondary structure (DSSP, 8-state):
--EEEE---S---HHHHHHHHHHHHTTPEEEES---SEE--TTSPEE-HHHHHHHHHHHHS---EE-STT-HHHHHHHHHHTT---

pLDDT: mean 93.04, std 6.39, range [59.81, 98.75]